Protein AF-A0A7X8BT50-F1 (afdb_monomer_lite)

Secondary structure (DSSP, 8-state):
-----HHHHHHHHHHHHH--SHHHHHHHHHHTT--GGGS---S-HHHHHHHHHHHHHHTT-HHHHHHHHHHH-TT-HHHHHHHHHHHGGG--

Structure (mmCIF, N/CA/C/O backbone):
data_AF-A0A7X8BT50-F1
#
_entry.id   AF-A0A7X8BT50-F1
#
loop_
_atom_site.group_PDB
_atom_site.id
_atom_site.type_symbol
_atom_site.label_atom_id
_atom_site.label_alt_id
_atom_site.label_comp_id
_atom_site.label_asym_id
_atom_site.label_entity_id
_atom_site.label_seq_id
_atom_site.pdbx_PDB_ins_code
_atom_site.Cartn_x
_atom_site.Cartn_y
_atom_site.Cartn_z
_atom_site.occupancy
_atom_site.B_iso_or_equiv
_atom_site.auth_seq_id
_atom_site.auth_comp_id
_atom_site.auth_asym_id
_atom_site.auth_atom_id
_atom_site.pdbx_PDB_model_num
ATOM 1 N N . MET A 1 1 ? 1.824 9.301 -17.877 1.00 47.31 1 MET A N 1
ATOM 2 C CA . MET A 1 1 ? 2.605 9.232 -16.623 1.00 47.31 1 MET A CA 1
ATOM 3 C C . MET A 1 1 ? 1.682 9.622 -15.487 1.00 47.31 1 MET A C 1
ATOM 5 O O . MET A 1 1 ? 1.345 10.793 -15.383 1.00 47.31 1 MET A O 1
ATOM 9 N N . THR A 1 2 ? 1.219 8.665 -14.687 1.00 61.41 2 THR A N 1
ATOM 10 C CA . THR A 1 2 ? 0.364 8.969 -13.534 1.00 61.41 2 THR A CA 1
ATOM 11 C C . THR A 1 2 ? 1.245 9.570 -12.437 1.00 61.41 2 THR A C 1
ATOM 13 O O . THR A 1 2 ? 2.074 8.880 -11.844 1.00 61.41 2 THR A O 1
ATOM 16 N N . ALA A 1 3 ? 1.155 10.887 -12.242 1.00 80.81 3 ALA A N 1
ATOM 17 C CA . ALA A 1 3 ? 2.012 11.619 -11.314 1.00 80.81 3 ALA A CA 1
ATOM 18 C C . ALA A 1 3 ? 1.706 11.254 -9.852 1.00 80.81 3 ALA A C 1
ATOM 20 O O . ALA A 1 3 ? 0.549 11.027 -9.483 1.00 80.81 3 ALA A O 1
ATOM 21 N N . TRP A 1 4 ? 2.749 11.230 -9.017 1.00 89.88 4 TRP A N 1
ATOM 22 C CA . TRP A 1 4 ? 2.597 11.159 -7.565 1.00 89.88 4 TRP A CA 1
ATOM 23 C C . TRP A 1 4 ? 1.762 12.351 -7.072 1.00 89.88 4 TRP A C 1
ATOM 25 O O . TRP A 1 4 ? 1.964 13.473 -7.534 1.00 89.88 4 TRP A O 1
ATOM 35 N N . ASN A 1 5 ? 0.830 12.124 -6.145 1.00 88.69 5 ASN A N 1
ATOM 36 C CA . ASN A 1 5 ? -0.100 13.151 -5.669 1.00 88.69 5 ASN A CA 1
ATOM 37 C C . ASN A 1 5 ? -0.279 13.115 -4.138 1.00 88.69 5 ASN A C 1
ATOM 39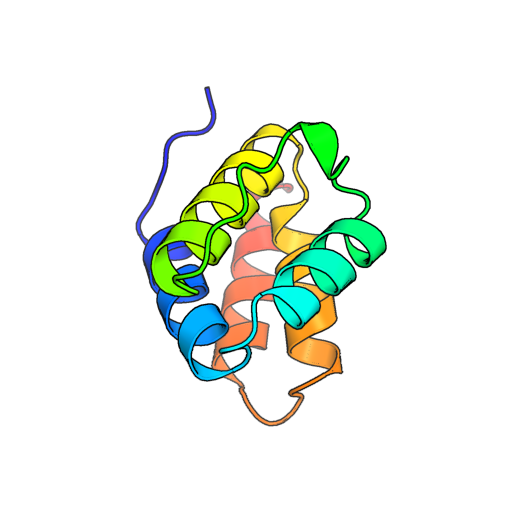 O O . ASN A 1 5 ? 0.296 12.271 -3.442 1.00 88.69 5 ASN A O 1
ATOM 43 N N . SER A 1 6 ? -1.055 14.063 -3.603 1.00 90.00 6 SER A N 1
ATOM 44 C CA . SER A 1 6 ? -1.331 14.167 -2.163 1.00 90.00 6 SER A CA 1
ATOM 45 C C . SER A 1 6 ? -2.024 12.920 -1.607 1.00 90.00 6 SER A C 1
ATOM 47 O O . SER A 1 6 ? -1.598 12.428 -0.567 1.00 90.00 6 SER A O 1
ATOM 49 N N . LYS A 1 7 ? -2.979 12.329 -2.337 1.00 89.31 7 LYS A N 1
ATOM 50 C CA . LYS A 1 7 ? -3.697 11.115 -1.907 1.00 89.31 7 LYS A CA 1
ATOM 51 C C . LYS A 1 7 ? -2.758 9.925 -1.711 1.00 89.31 7 LYS A C 1
ATOM 53 O O . LYS A 1 7 ? -2.830 9.234 -0.704 1.00 89.31 7 LYS A O 1
ATOM 58 N N . LEU A 1 8 ? -1.804 9.721 -2.624 1.00 93.94 8 LEU A N 1
ATOM 59 C CA . LEU A 1 8 ? -0.768 8.690 -2.456 1.00 93.94 8 LEU A CA 1
ATOM 60 C C . LEU A 1 8 ? 0.148 8.981 -1.262 1.00 93.94 8 LEU A C 1
ATOM 62 O O . LEU A 1 8 ? 0.674 8.061 -0.642 1.00 93.94 8 LEU A O 1
ATOM 66 N N . THR A 1 9 ? 0.342 10.256 -0.923 1.00 94.81 9 THR A N 1
ATOM 67 C CA . THR A 1 9 ? 1.118 10.649 0.258 1.00 94.81 9 THR A CA 1
ATOM 68 C C . THR A 1 9 ? 0.374 10.321 1.549 1.00 94.81 9 THR A C 1
ATOM 70 O O . THR A 1 9 ? 1.001 9.822 2.480 1.00 94.81 9 THR A O 1
ATOM 73 N N . GLU A 1 10 ? -0.931 10.575 1.602 1.00 94.12 10 GLU A N 1
ATOM 74 C CA . GLU A 1 10 ? -1.802 10.232 2.732 1.00 94.12 10 GLU A CA 1
ATOM 75 C C . GLU A 1 10 ? -1.912 8.720 2.903 1.00 94.12 10 GLU A C 1
ATOM 77 O O . GLU A 1 10 ? -1.587 8.204 3.970 1.00 94.12 10 GLU A O 1
ATOM 82 N N . LEU A 1 11 ? -2.227 8.001 1.823 1.00 95.62 11 LEU A N 1
ATOM 83 C CA . LEU A 1 11 ? -2.295 6.544 1.833 1.00 95.62 11 LEU A CA 1
ATOM 84 C C . LEU A 1 11 ? -0.972 5.922 2.293 1.00 95.62 11 LEU A C 1
ATOM 86 O O . LEU A 1 11 ? -0.971 5.022 3.124 1.00 95.62 11 LEU A O 1
ATOM 90 N N . LYS A 1 12 ? 0.172 6.436 1.823 1.00 96.50 12 LYS A N 1
ATOM 91 C CA . LYS A 1 12 ? 1.484 5.958 2.279 1.00 96.50 12 LYS A CA 1
ATOM 92 C C . LYS A 1 12 ? 1.652 6.093 3.792 1.00 96.50 12 LYS A C 1
ATOM 94 O O . LYS A 1 12 ? 2.218 5.195 4.399 1.00 96.50 12 LYS A O 1
ATOM 99 N N . LYS A 1 13 ? 1.234 7.216 4.388 1.00 95.88 13 LYS A N 1
ATOM 100 C CA . LYS A 1 13 ? 1.370 7.428 5.839 1.00 95.88 13 LYS 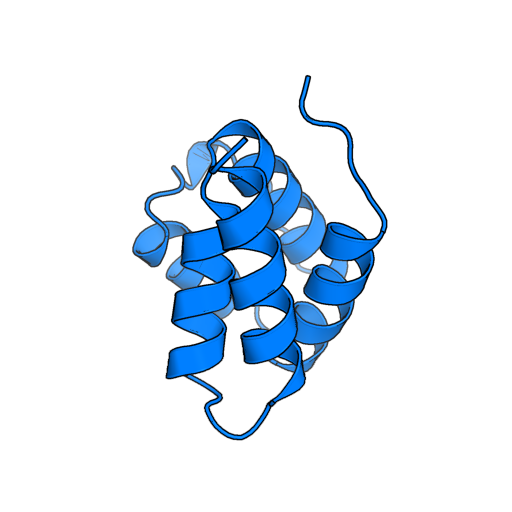A CA 1
ATOM 101 C C . LYS A 1 13 ? 0.582 6.371 6.608 1.00 95.88 13 LYS A C 1
ATOM 103 O O . LYS A 1 13 ? 1.162 5.714 7.459 1.00 95.88 13 LYS A O 1
ATOM 108 N N . ILE A 1 14 ? -0.672 6.155 6.213 1.00 95.81 14 ILE A N 1
ATOM 109 C CA . ILE A 1 14 ? -1.548 5.150 6.824 1.00 95.81 14 ILE A CA 1
ATOM 110 C C . ILE A 1 14 ? -0.933 3.750 6.687 1.00 95.81 14 ILE A C 1
ATOM 112 O O . ILE A 1 14 ? -0.772 3.046 7.675 1.00 95.81 14 ILE A O 1
ATOM 116 N N . LEU A 1 15 ? -0.508 3.357 5.482 1.00 97.12 15 LEU A N 1
ATOM 117 C CA . LEU A 1 15 ? 0.044 2.016 5.252 1.00 97.12 15 LEU A CA 1
ATOM 118 C C . LEU A 1 15 ? 1.355 1.767 6.009 1.00 97.12 15 LEU A C 1
ATOM 120 O O . LEU A 1 15 ? 1.585 0.654 6.460 1.00 97.12 15 LEU A O 1
ATOM 124 N N . VAL A 1 16 ? 2.200 2.788 6.186 1.00 96.81 16 VAL A N 1
ATOM 125 C CA . VAL A 1 16 ? 3.426 2.672 6.998 1.00 96.81 16 VAL A CA 1
ATOM 126 C C . VAL A 1 16 ? 3.112 2.401 8.468 1.00 96.81 16 VAL A C 1
ATOM 128 O O . VAL A 1 16 ? 3.875 1.693 9.120 1.00 96.81 16 VAL A O 1
ATOM 131 N N . GLU A 1 17 ? 2.030 2.979 8.986 1.00 95.38 17 GLU A N 1
ATOM 132 C CA . GLU A 1 17 ? 1.602 2.797 10.376 1.00 95.38 17 GLU A CA 1
ATOM 133 C C . GLU A 1 17 ? 0.935 1.435 10.596 1.00 95.38 17 GLU A C 1
ATOM 135 O O . GLU A 1 17 ? 1.195 0.797 11.612 1.00 95.38 17 GLU A O 1
ATOM 140 N N . LEU A 1 18 ? 0.120 0.978 9.640 1.00 95.56 18 LEU A N 1
ATOM 141 C CA . LEU A 1 18 ? -0.599 -0.298 9.727 1.00 95.56 18 LEU A CA 1
ATOM 142 C C . LEU A 1 18 ? 0.288 -1.511 9.425 1.00 95.56 18 LEU A C 1
ATOM 144 O O . LEU A 1 18 ? 0.116 -2.567 10.026 1.00 95.56 18 LEU A O 1
ATOM 148 N N . TYR A 1 19 ? 1.239 -1.351 8.507 1.00 95.69 19 TYR A N 1
ATOM 149 C CA . TYR A 1 19 ? 2.105 -2.417 8.018 1.00 95.69 19 TYR A CA 1
ATOM 150 C C . TYR A 1 19 ? 3.569 -1.982 8.100 1.00 95.69 19 TYR A C 1
ATOM 152 O O . TYR A 1 19 ? 4.163 -1.411 7.167 1.00 95.69 19 TYR A O 1
ATOM 160 N N . SER A 1 20 ? 4.167 -2.227 9.260 1.00 92.50 20 SER A N 1
ATOM 161 C CA . SER A 1 20 ? 5.559 -1.876 9.530 1.00 92.50 20 SER A CA 1
ATOM 162 C C . SER A 1 20 ? 6.554 -2.844 8.895 1.00 92.50 20 SER A C 1
ATOM 164 O O . SER A 1 20 ? 7.707 -2.460 8.671 1.00 92.50 20 SER A O 1
ATOM 166 N N . ASP A 1 21 ? 6.127 -4.066 8.581 1.00 95.25 21 ASP A N 1
ATOM 167 C CA . ASP A 1 21 ? 7.036 -5.125 8.173 1.00 95.25 21 ASP A CA 1
ATOM 168 C C . ASP A 1 21 ? 7.150 -5.204 6.649 1.00 95.25 21 ASP A C 1
ATOM 170 O O . ASP A 1 21 ? 6.245 -4.878 5.876 1.00 95.25 21 ASP A O 1
ATOM 174 N N . LYS A 1 22 ? 8.331 -5.607 6.174 1.00 95.38 22 LYS A N 1
ATOM 175 C CA . LYS A 1 22 ? 8.584 -5.739 4.735 1.00 95.38 22 LYS A CA 1
ATOM 176 C C . LYS A 1 22 ? 7.695 -6.830 4.136 1.00 95.38 22 LYS A C 1
ATOM 178 O O . LYS A 1 22 ? 7.217 -6.680 3.012 1.00 95.38 22 LYS A O 1
ATOM 183 N N . GLU A 1 23 ? 7.519 -7.917 4.873 1.00 96.12 23 GLU A N 1
ATOM 184 C CA . GLU A 1 23 ? 6.746 -9.092 4.499 1.00 96.12 23 GLU A CA 1
ATOM 185 C C . GLU A 1 23 ? 5.275 -8.737 4.244 1.00 96.12 23 GLU A C 1
ATOM 187 O O . GLU A 1 23 ? 4.724 -9.200 3.244 1.00 96.12 23 GLU A O 1
ATOM 192 N N . ASP A 1 24 ? 4.690 -7.828 5.029 1.00 95.75 24 ASP A N 1
ATOM 193 C CA . ASP A 1 24 ? 3.329 -7.321 4.807 1.00 95.75 24 ASP A CA 1
ATOM 194 C C . ASP A 1 24 ? 3.197 -6.661 3.433 1.00 95.75 24 ASP A C 1
ATOM 196 O O . ASP A 1 24 ? 2.301 -6.970 2.646 1.00 95.75 24 ASP A O 1
ATOM 200 N N . GLY A 1 25 ? 4.158 -5.799 3.085 1.00 96.56 25 GLY A N 1
ATOM 201 C CA . GLY A 1 25 ? 4.206 -5.166 1.770 1.00 96.56 25 GLY A CA 1
ATOM 202 C C . GLY A 1 25 ? 4.363 -6.184 0.635 1.00 96.56 25 GLY A C 1
ATOM 203 O O . GLY A 1 25 ? 3.775 -6.023 -0.431 1.00 96.56 25 GLY A O 1
ATOM 204 N N . VAL A 1 26 ? 5.135 -7.253 0.848 1.00 97.00 26 VAL A N 1
ATOM 205 C CA . VAL A 1 26 ? 5.321 -8.337 -0.133 1.00 97.00 26 VAL A CA 1
ATOM 206 C C . VAL A 1 26 ? 4.017 -9.108 -0.358 1.00 97.00 26 VAL A C 1
ATOM 208 O O . VAL A 1 26 ? 3.690 -9.405 -1.510 1.00 97.00 26 VAL A O 1
ATOM 211 N N . VAL A 1 27 ? 3.277 -9.419 0.709 1.00 96.50 27 VAL A N 1
ATOM 212 C CA . VAL A 1 27 ? 1.972 -10.097 0.643 1.00 96.50 27 VAL A CA 1
ATOM 213 C C . VAL A 1 27 ? 0.934 -9.204 -0.030 1.00 96.50 27 VAL A C 1
ATOM 215 O O . VAL A 1 27 ? 0.251 -9.637 -0.958 1.00 96.50 27 VAL A O 1
ATOM 218 N N . MET A 1 28 ? 0.874 -7.930 0.353 1.00 97.19 28 MET A N 1
ATOM 219 C CA . MET A 1 28 ? -0.079 -6.980 -0.212 1.00 97.19 28 MET A CA 1
ATOM 220 C C . MET A 1 28 ? 0.125 -6.774 -1.720 1.00 97.19 28 MET A C 1
ATOM 222 O O . MET A 1 28 ? -0.841 -6.696 -2.476 1.00 97.19 28 MET A O 1
ATOM 226 N N . VAL A 1 29 ? 1.376 -6.739 -2.187 1.00 97.44 29 VAL A N 1
ATOM 227 C CA . VAL A 1 29 ? 1.715 -6.648 -3.617 1.00 97.44 29 VAL A CA 1
ATOM 228 C C . VAL A 1 29 ? 1.218 -7.873 -4.397 1.00 97.44 29 VAL A C 1
ATOM 230 O O . VAL A 1 29 ? 0.675 -7.699 -5.489 1.00 97.44 29 VAL A O 1
ATOM 233 N N . ASP A 1 30 ? 1.323 -9.082 -3.834 1.00 97.12 30 ASP A N 1
ATOM 234 C CA . ASP A 1 30 ? 0.743 -10.294 -4.438 1.00 97.12 30 ASP A CA 1
ATOM 235 C C . ASP A 1 30 ? -0.782 -10.218 -4.510 1.00 97.12 30 ASP A C 1
ATOM 237 O O . ASP A 1 30 ? -1.362 -10.425 -5.577 1.00 97.12 30 ASP A O 1
ATOM 241 N N . MET A 1 31 ? -1.434 -9.894 -3.390 1.00 97.50 31 MET A N 1
ATOM 242 C CA . MET A 1 31 ? -2.895 -9.823 -3.302 1.00 97.50 31 MET A CA 1
ATOM 243 C C . MET A 1 31 ? -3.474 -8.752 -4.234 1.00 97.50 31 MET A C 1
ATOM 245 O O . MET A 1 31 ? -4.514 -8.959 -4.856 1.00 97.50 31 MET A O 1
ATOM 249 N N . ALA A 1 32 ? -2.775 -7.627 -4.394 1.00 96.81 32 ALA A N 1
ATOM 250 C CA . ALA A 1 32 ? -3.158 -6.559 -5.312 1.00 96.81 32 ALA A CA 1
ATOM 251 C C . ALA A 1 32 ? -2.832 -6.865 -6.788 1.00 96.81 32 ALA A C 1
ATOM 253 O O . ALA A 1 32 ? -3.118 -6.042 -7.663 1.00 96.81 32 ALA A O 1
ATOM 254 N N . GLY A 1 33 ? -2.223 -8.017 -7.092 1.00 96.94 33 GLY A N 1
ATOM 255 C CA . GLY A 1 33 ? -1.852 -8.407 -8.453 1.00 96.94 33 GLY A CA 1
ATOM 256 C C . GLY A 1 33 ? -0.753 -7.530 -9.062 1.00 96.94 33 GLY A C 1
ATOM 257 O O . GLY A 1 33 ? -0.716 -7.331 -10.280 1.00 96.94 33 GLY A O 1
ATOM 258 N N . ILE A 1 34 ? 0.124 -6.968 -8.229 1.00 97.25 34 ILE A N 1
ATOM 259 C CA . ILE A 1 34 ? 1.275 -6.172 -8.654 1.00 97.25 34 ILE A CA 1
ATOM 260 C C . ILE A 1 34 ? 2.476 -7.122 -8.792 1.00 97.25 34 ILE A C 1
ATOM 262 O O . ILE A 1 34 ? 2.834 -7.807 -7.837 1.00 97.25 34 ILE A O 1
ATOM 266 N N . PRO A 1 35 ? 3.156 -7.189 -9.950 1.00 95.31 35 PRO A N 1
ATOM 267 C CA . PRO A 1 35 ? 4.290 -8.096 -10.091 1.00 95.31 35 PRO A CA 1
ATOM 268 C C . PRO A 1 35 ? 5.471 -7.662 -9.206 1.00 95.31 35 PRO A C 1
ATOM 270 O O . PRO A 1 35 ? 6.106 -6.637 -9.464 1.00 95.31 35 PRO A O 1
ATOM 273 N N . LYS A 1 36 ? 5.804 -8.471 -8.191 1.00 94.94 36 LYS A N 1
ATOM 274 C CA . LYS A 1 36 ? 6.849 -8.184 -7.186 1.00 94.94 36 LYS A CA 1
ATOM 275 C C . LYS A 1 36 ? 8.195 -7.750 -7.759 1.00 94.94 36 LYS A C 1
ATOM 277 O O . LYS A 1 36 ? 8.853 -6.898 -7.175 1.00 94.94 36 LYS A O 1
ATOM 282 N N . GLY A 1 37 ? 8.599 -8.302 -8.906 1.00 96.44 37 GLY A N 1
ATOM 283 C CA . GLY A 1 37 ? 9.867 -7.961 -9.565 1.00 96.44 37 GLY A CA 1
ATOM 284 C C . GLY A 1 37 ? 9.991 -6.491 -9.990 1.00 96.44 37 GLY A C 1
ATOM 285 O O . GLY A 1 37 ? 11.094 -6.040 -10.279 1.00 96.44 37 GLY A O 1
ATOM 286 N N . PHE A 1 38 ? 8.887 -5.738 -10.005 1.00 96.19 38 PHE A N 1
ATOM 287 C CA . PHE A 1 38 ? 8.867 -4.304 -10.303 1.00 96.19 38 PHE A CA 1
ATOM 288 C C . PHE A 1 38 ? 8.871 -3.420 -9.048 1.00 96.19 38 PHE A C 1
ATOM 290 O O . PHE A 1 38 ? 8.896 -2.196 -9.162 1.00 96.19 38 PHE A O 1
ATOM 297 N N . VAL A 1 39 ? 8.869 -4.015 -7.852 1.00 97.38 39 VAL A N 1
ATOM 298 C CA . VAL A 1 39 ? 8.910 -3.293 -6.580 1.00 97.38 39 VAL A CA 1
ATOM 299 C C . VAL A 1 39 ? 10.281 -3.484 -5.935 1.00 97.38 39 VAL A C 1
ATOM 301 O O . VAL A 1 39 ? 10.672 -4.586 -5.555 1.00 97.38 39 VAL A O 1
ATOM 304 N N . ALA A 1 40 ? 11.023 -2.387 -5.777 1.00 96.38 40 ALA A N 1
ATOM 305 C CA . ALA A 1 40 ? 12.312 -2.391 -5.090 1.00 96.38 40 ALA A CA 1
ATOM 306 C C . ALA A 1 40 ? 12.117 -2.385 -3.563 1.00 96.38 40 ALA A C 1
ATOM 308 O O . ALA A 1 40 ? 12.107 -1.328 -2.922 1.00 96.38 40 ALA A O 1
ATOM 309 N N . PHE A 1 41 ? 11.936 -3.569 -2.977 1.00 95.69 41 PHE A N 1
ATOM 310 C CA . PHE A 1 41 ? 11.838 -3.720 -1.526 1.00 95.69 41 PHE A CA 1
ATOM 311 C C . PHE A 1 41 ? 13.178 -3.472 -0.824 1.00 95.69 41 PHE A C 1
ATOM 313 O O . PHE A 1 41 ? 14.254 -3.770 -1.339 1.00 95.69 41 PHE A O 1
ATOM 320 N N . ASN A 1 42 ? 13.099 -2.961 0.395 1.00 94.75 42 ASN A N 1
ATOM 321 C CA . ASN A 1 42 ? 14.210 -2.643 1.281 1.00 94.75 42 ASN A CA 1
ATOM 322 C C . ASN A 1 42 ? 13.775 -2.821 2.753 1.00 94.75 42 ASN A C 1
ATOM 324 O O . ASN A 1 42 ? 12.649 -3.228 3.034 1.00 94.75 42 ASN A O 1
ATOM 328 N N . ASN A 1 43 ? 14.667 -2.519 3.698 1.00 92.75 43 ASN A N 1
ATOM 329 C CA . ASN A 1 43 ? 14.420 -2.722 5.133 1.00 92.75 43 ASN A CA 1
ATOM 330 C C . ASN A 1 43 ? 13.636 -1.577 5.807 1.00 92.75 43 ASN A C 1
ATOM 332 O O . ASN A 1 43 ? 13.481 -1.579 7.022 1.00 92.75 43 ASN A O 1
ATOM 336 N N . LYS A 1 44 ? 13.192 -0.565 5.056 1.00 94.81 44 LYS A N 1
ATOM 337 C CA . LYS A 1 44 ? 12.461 0.595 5.570 1.00 94.81 44 LYS A CA 1
ATOM 338 C C . LYS A 1 44 ? 11.047 0.626 4.988 1.00 94.81 44 LYS A C 1
ATOM 340 O O . LYS A 1 44 ? 10.861 0.892 3.798 1.00 94.81 44 LYS A O 1
ATOM 345 N N . SER A 1 45 ? 10.048 0.426 5.847 1.00 94.50 45 SER A N 1
ATOM 346 C CA . SER A 1 45 ? 8.627 0.406 5.464 1.00 94.50 45 SER A CA 1
ATOM 347 C C . SER A 1 45 ? 8.207 1.646 4.661 1.00 94.50 45 SER A C 1
ATOM 349 O O . SER A 1 45 ? 7.604 1.530 3.596 1.00 94.50 45 SER A O 1
ATOM 351 N N . ASN A 1 46 ? 8.651 2.842 5.058 1.00 96.50 46 ASN A N 1
ATOM 352 C CA . ASN A 1 46 ? 8.332 4.082 4.342 1.00 96.50 46 ASN A CA 1
ATOM 353 C C . ASN A 1 46 ? 8.805 4.114 2.878 1.00 96.50 46 ASN A C 1
ATOM 355 O O . ASN A 1 46 ? 8.130 4.705 2.031 1.00 96.50 46 ASN A O 1
ATOM 359 N N . ILE A 1 47 ? 9.958 3.510 2.573 1.00 97.06 47 ILE A N 1
ATOM 360 C CA . ILE A 1 47 ? 10.465 3.416 1.201 1.00 97.06 47 ILE A CA 1
ATOM 361 C C . ILE A 1 47 ? 9.717 2.304 0.456 1.00 97.06 47 ILE A C 1
ATOM 363 O O . ILE A 1 47 ? 9.349 2.500 -0.700 1.00 97.06 47 ILE A O 1
ATOM 367 N N . ASN A 1 48 ? 9.440 1.172 1.114 1.00 97.88 48 ASN A N 1
ATOM 368 C CA . ASN A 1 48 ? 8.642 0.089 0.531 1.00 97.88 48 ASN A CA 1
ATOM 369 C C . ASN A 1 48 ? 7.271 0.591 0.081 1.00 97.88 48 ASN A C 1
ATOM 371 O O . ASN A 1 48 ? 6.951 0.481 -1.098 1.00 97.88 48 ASN A O 1
ATOM 375 N N . TRP A 1 49 ? 6.506 1.233 0.964 1.00 97.88 49 TRP A N 1
ATOM 376 C CA . TRP A 1 49 ? 5.179 1.749 0.626 1.00 97.88 49 TRP A CA 1
ATOM 377 C C . TRP A 1 49 ? 5.208 2.835 -0.445 1.00 97.88 49 TRP A C 1
ATOM 379 O O . TRP A 1 49 ? 4.316 2.884 -1.287 1.00 97.88 49 TRP A O 1
ATOM 389 N N . HIS A 1 50 ? 6.254 3.666 -0.491 1.00 97.38 50 HIS A N 1
ATOM 390 C CA . HIS A 1 50 ? 6.432 4.585 -1.615 1.00 97.38 50 HIS A CA 1
ATOM 391 C C . HIS A 1 50 ? 6.582 3.835 -2.947 1.00 97.38 50 HIS A C 1
ATOM 393 O O . HIS A 1 50 ? 5.883 4.156 -3.906 1.00 97.38 50 HIS A O 1
ATOM 399 N N . ASN A 1 51 ? 7.448 2.819 -2.998 1.00 97.50 51 ASN A N 1
ATOM 400 C CA . ASN A 1 51 ? 7.704 2.039 -4.210 1.00 97.50 51 ASN A CA 1
ATOM 401 C C . ASN A 1 51 ? 6.486 1.205 -4.632 1.00 97.50 51 ASN A C 1
ATOM 403 O O . ASN A 1 51 ? 6.166 1.152 -5.819 1.00 97.50 51 ASN A O 1
ATOM 407 N N . ILE A 1 52 ? 5.783 0.604 -3.669 1.00 97.75 52 ILE A N 1
ATOM 408 C CA . ILE A 1 52 ? 4.548 -0.156 -3.892 1.00 97.75 52 ILE A CA 1
ATOM 409 C C . ILE A 1 52 ? 3.480 0.750 -4.497 1.00 97.75 52 ILE A C 1
ATOM 411 O O . ILE A 1 52 ? 2.950 0.439 -5.560 1.00 97.75 52 ILE A O 1
ATOM 415 N N . LEU A 1 53 ? 3.191 1.893 -3.868 1.00 96.94 53 LEU A N 1
ATOM 416 C CA . LEU A 1 53 ? 2.154 2.809 -4.344 1.00 96.94 53 LEU A CA 1
ATOM 417 C C . LEU A 1 53 ? 2.513 3.450 -5.682 1.00 96.94 53 LEU A C 1
ATOM 419 O O . LEU A 1 53 ? 1.636 3.654 -6.519 1.00 96.94 53 LEU A O 1
ATOM 423 N N . LEU A 1 54 ? 3.797 3.733 -5.913 1.00 95.75 54 LEU A N 1
ATOM 424 C CA . LEU A 1 54 ? 4.271 4.207 -7.206 1.00 95.75 54 LEU A CA 1
ATOM 425 C C . LEU A 1 54 ? 3.977 3.182 -8.307 1.00 95.75 54 LEU A C 1
ATOM 427 O O . LEU A 1 54 ? 3.498 3.558 -9.375 1.00 95.75 54 LEU A O 1
ATOM 431 N N . GLU A 1 55 ? 4.245 1.901 -8.060 1.00 96.38 55 GLU A N 1
ATOM 432 C CA . GLU A 1 55 ? 4.001 0.847 -9.043 1.00 96.38 55 GLU A CA 1
ATOM 433 C C . GLU A 1 55 ? 2.511 0.516 -9.190 1.00 96.38 55 GLU A C 1
ATOM 435 O O . GLU A 1 55 ? 2.031 0.332 -10.309 1.00 96.38 55 GLU A O 1
ATOM 440 N N . ALA A 1 56 ? 1.753 0.537 -8.093 1.00 95.81 56 ALA A N 1
ATOM 441 C CA . ALA A 1 56 ? 0.303 0.383 -8.100 1.00 95.81 56 ALA A CA 1
ATOM 442 C C . ALA A 1 56 ? -0.375 1.474 -8.942 1.00 95.81 56 ALA A C 1
ATOM 444 O O . ALA A 1 56 ? -1.273 1.181 -9.726 1.00 95.81 56 ALA A O 1
ATOM 445 N N . ASN A 1 57 ? 0.081 2.725 -8.824 1.00 94.31 57 ASN A N 1
ATOM 446 C CA . ASN A 1 57 ? -0.462 3.874 -9.553 1.00 94.31 57 ASN A CA 1
ATOM 447 C C . ASN A 1 57 ? -0.167 3.837 -11.059 1.00 94.31 57 ASN A C 1
ATOM 449 O O . ASN A 1 57 ? -0.933 4.369 -11.852 1.00 94.31 57 ASN A O 1
ATOM 453 N N . LYS A 1 58 ? 0.932 3.202 -11.482 1.00 92.69 58 LYS A N 1
ATOM 454 C CA . 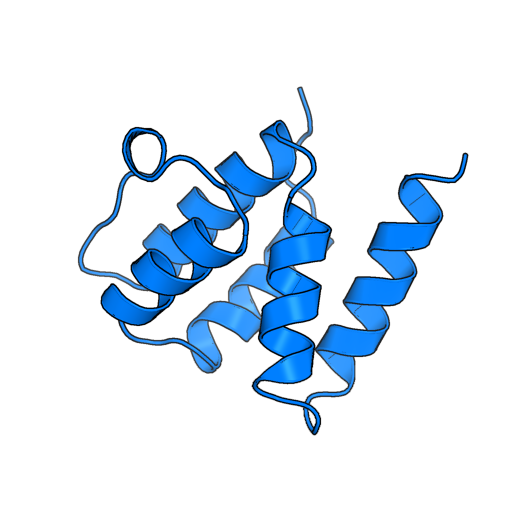LYS A 1 58 ? 1.214 2.986 -12.914 1.00 92.69 58 LYS A CA 1
ATOM 455 C C . LYS A 1 58 ? 0.326 1.912 -13.542 1.00 92.69 58 LYS A C 1
ATOM 457 O O . LYS A 1 58 ? 0.274 1.823 -14.764 1.00 92.69 58 LYS A O 1
ATOM 462 N N . ARG A 1 59 ? -0.274 1.051 -12.717 1.00 93.50 59 ARG A N 1
ATOM 463 C CA . ARG A 1 59 ? -0.989 -0.166 -13.129 1.00 93.50 59 ARG A CA 1
ATOM 464 C C . ARG A 1 59 ? -2.471 -0.140 -12.769 1.00 93.50 59 ARG A C 1
ATOM 466 O O . ARG A 1 59 ? -3.122 -1.176 -12.876 1.00 93.50 59 ARG A O 1
ATOM 473 N N . ASP A 1 60 ? -2.971 0.987 -12.269 1.00 92.69 60 ASP A N 1
ATOM 474 C CA . ASP A 1 60 ? -4.348 1.137 -11.794 1.00 92.69 60 ASP A CA 1
ATOM 475 C C . ASP A 1 60 ? -4.718 0.060 -10.753 1.00 92.69 60 ASP A C 1
ATOM 477 O O . ASP A 1 60 ? -5.724 -0.645 -10.852 1.00 92.69 60 ASP A O 1
ATOM 481 N N . ARG A 1 61 ? -3.829 -0.129 -9.765 1.00 95.38 61 ARG A N 1
ATOM 482 C CA . ARG A 1 61 ? -3.979 -1.075 -8.638 1.00 95.38 61 ARG A CA 1
ATOM 483 C C . ARG A 1 61 ? -4.041 -0.406 -7.271 1.00 95.38 61 ARG A C 1
ATOM 485 O O . ARG A 1 61 ? -4.130 -1.096 -6.262 1.00 95.38 61 ARG A O 1
ATOM 492 N N . VAL A 1 62 ? -4.033 0.927 -7.212 1.00 94.88 62 VAL A N 1
ATOM 493 C CA . VAL A 1 62 ? -4.164 1.661 -5.939 1.00 94.88 62 VAL A CA 1
ATOM 494 C C . VAL A 1 62 ? -5.466 1.278 -5.233 1.00 94.88 62 VAL A C 1
ATOM 496 O O . VAL A 1 62 ? -5.445 1.025 -4.035 1.00 94.88 62 VAL A O 1
ATOM 499 N N . LYS A 1 63 ? -6.573 1.128 -5.972 1.00 93.00 63 LYS A N 1
ATOM 500 C CA . LYS A 1 63 ? -7.851 0.689 -5.393 1.00 93.00 63 LYS A CA 1
ATOM 501 C C . LYS A 1 63 ? -7.781 -0.693 -4.749 1.00 93.00 63 LYS A C 1
ATOM 503 O O . LYS A 1 63 ? -8.360 -0.889 -3.692 1.00 93.00 63 LYS A O 1
ATOM 508 N N . ASN A 1 64 ? -7.039 -1.629 -5.344 1.00 95.62 64 ASN A N 1
ATOM 509 C CA . ASN A 1 64 ? -6.868 -2.968 -4.783 1.00 95.62 64 ASN A CA 1
ATOM 510 C C . ASN A 1 64 ? -6.115 -2.905 -3.452 1.00 95.62 64 ASN A C 1
ATOM 512 O O . ASN A 1 64 ? -6.533 -3.542 -2.497 1.00 95.62 64 ASN A O 1
ATOM 516 N N . ILE A 1 65 ? -5.056 -2.092 -3.377 1.00 96.75 65 ILE A N 1
ATOM 517 C CA . ILE A 1 65 ? -4.309 -1.853 -2.133 1.00 96.75 65 ILE A CA 1
ATOM 518 C C . ILE A 1 65 ? -5.227 -1.285 -1.047 1.00 96.75 65 ILE A C 1
ATOM 520 O O . ILE A 1 65 ? -5.230 -1.782 0.075 1.00 96.75 65 ILE A O 1
ATOM 524 N N . VAL A 1 66 ? -6.022 -0.265 -1.383 1.00 95.44 66 VAL A N 1
ATOM 525 C CA . VAL A 1 66 ? -6.942 0.356 -0.422 1.00 95.44 66 VAL A CA 1
ATOM 526 C C . VAL A 1 66 ? -8.027 -0.626 0.019 1.00 95.44 66 VAL A C 1
ATOM 528 O O . VAL A 1 66 ? -8.322 -0.677 1.206 1.00 95.44 66 VAL A O 1
ATOM 531 N N . GLN A 1 67 ? -8.586 -1.420 -0.899 1.00 94.56 67 GLN A N 1
ATOM 532 C CA . GLN A 1 67 ? -9.599 -2.427 -0.578 1.00 94.56 67 GLN A CA 1
ATOM 533 C C . GLN A 1 67 ? -9.057 -3.464 0.408 1.00 94.56 67 GLN A C 1
ATOM 535 O O . GLN A 1 67 ? -9.668 -3.674 1.446 1.00 94.56 67 GLN A O 1
ATOM 540 N N . ILE A 1 68 ? -7.883 -4.042 0.127 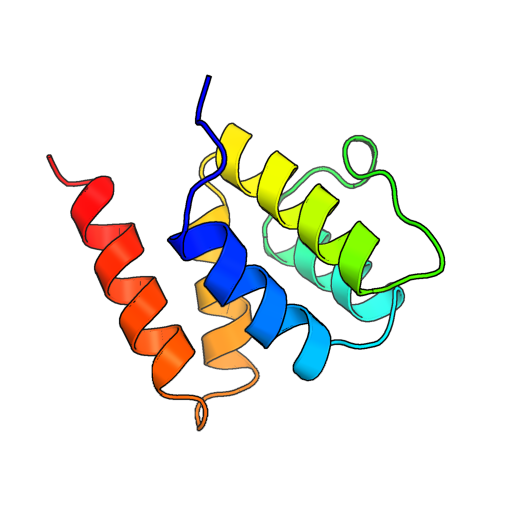1.00 95.88 68 ILE A N 1
ATOM 541 C CA . ILE A 1 68 ? -7.253 -5.025 1.020 1.00 95.88 68 ILE A CA 1
ATOM 542 C C . ILE A 1 68 ? -7.013 -4.401 2.399 1.00 95.88 68 ILE A C 1
ATOM 544 O O . ILE A 1 68 ? -7.412 -4.968 3.408 1.00 95.88 68 ILE A O 1
ATOM 548 N N . ALA A 1 69 ? -6.448 -3.189 2.455 1.00 96.19 69 ALA A N 1
ATOM 549 C CA . ALA A 1 69 ? -6.220 -2.509 3.728 1.00 96.19 69 ALA A CA 1
ATOM 550 C C . ALA A 1 69 ? -7.524 -2.196 4.487 1.00 96.19 69 ALA A C 1
ATOM 552 O O . ALA A 1 69 ? -7.541 -2.265 5.711 1.00 96.19 69 ALA A O 1
ATOM 553 N N . ALA A 1 70 ? -8.606 -1.848 3.786 1.00 94.50 70 ALA A N 1
ATOM 554 C CA . ALA A 1 70 ? -9.908 -1.580 4.393 1.00 94.50 70 ALA A CA 1
ATOM 555 C C . ALA A 1 70 ? -10.613 -2.854 4.889 1.00 94.50 70 ALA A C 1
ATOM 557 O O . ALA A 1 70 ? -11.410 -2.769 5.825 1.00 94.50 70 ALA A O 1
ATOM 558 N N . ASP A 1 71 ? -10.331 -4.002 4.269 1.00 94.19 71 ASP A N 1
ATOM 559 C CA . ASP A 1 71 ? -10.820 -5.311 4.703 1.00 94.19 71 ASP A CA 1
ATOM 560 C C . ASP A 1 71 ? -10.044 -5.817 5.928 1.00 94.19 71 ASP A C 1
ATOM 562 O O . ASP A 1 71 ? -10.657 -6.337 6.861 1.00 94.19 71 ASP A O 1
ATOM 566 N N . ASP A 1 72 ? -8.724 -5.605 5.958 1.00 95.12 72 ASP A N 1
ATOM 567 C CA . ASP A 1 72 ? -7.851 -5.988 7.076 1.00 95.12 72 ASP A CA 1
ATOM 568 C C . ASP A 1 72 ? -8.049 -5.086 8.312 1.00 95.12 72 ASP A C 1
ATOM 570 O O . ASP A 1 72 ? -7.984 -5.566 9.444 1.00 95.12 72 ASP A O 1
ATOM 574 N N . PHE A 1 73 ? -8.342 -3.794 8.102 1.00 94.81 73 PHE A N 1
ATOM 575 C CA . PHE A 1 73 ? -8.535 -2.783 9.154 1.00 94.81 73 PHE A CA 1
ATOM 576 C C . PHE A 1 73 ? -9.876 -2.041 9.006 1.00 94.81 73 PHE A C 1
ATOM 578 O O . PHE A 1 73 ? -9.915 -0.842 8.689 1.00 94.81 73 PHE A O 1
ATOM 585 N N . PRO A 1 74 ? -11.014 -2.724 9.221 1.00 93.06 74 PRO A N 1
ATOM 586 C CA . PRO A 1 74 ? -12.345 -2.166 8.982 1.00 93.06 74 PRO A CA 1
ATOM 587 C C . 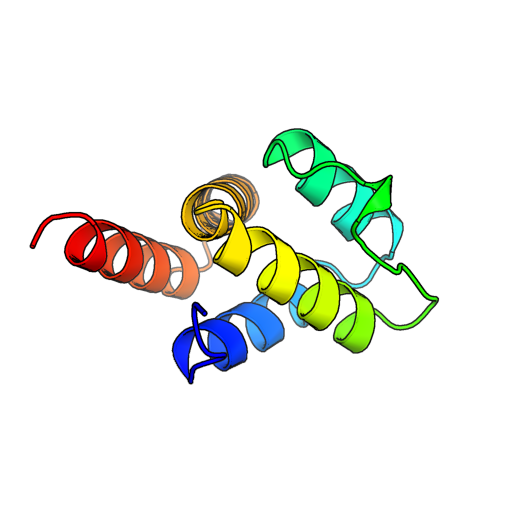PRO A 1 74 ? -12.702 -0.968 9.879 1.00 93.06 74 PRO A C 1
ATOM 589 O O . PRO A 1 74 ? -13.630 -0.217 9.548 1.00 93.06 74 PRO A O 1
ATOM 592 N N . GLU A 1 75 ? -12.003 -0.783 10.998 1.00 92.38 75 GLU A N 1
ATOM 593 C CA . GLU A 1 75 ? -12.147 0.329 11.937 1.00 92.38 75 GLU A CA 1
ATOM 594 C C . GLU A 1 75 ? -11.499 1.637 11.458 1.00 92.38 75 GLU A C 1
ATOM 596 O O . GLU A 1 75 ? -11.901 2.710 11.911 1.00 92.38 75 GLU A O 1
ATOM 601 N N . ILE A 1 76 ? -10.552 1.577 10.515 1.00 91.31 76 ILE A N 1
ATOM 602 C CA . ILE A 1 76 ? -9.856 2.757 9.988 1.00 91.31 76 ILE A CA 1
ATOM 603 C C . ILE A 1 76 ? -10.713 3.399 8.895 1.00 91.31 76 ILE A C 1
ATOM 605 O O . ILE A 1 76 ? -10.622 3.096 7.701 1.00 91.31 76 ILE A O 1
ATOM 609 N N . THR A 1 77 ? -11.608 4.291 9.316 1.00 86.31 77 THR A N 1
ATOM 610 C CA . THR A 1 77 ? -12.604 4.921 8.435 1.00 86.31 77 THR A CA 1
ATOM 611 C C . THR A 1 77 ? -11.989 5.738 7.294 1.00 86.31 77 THR A C 1
ATOM 613 O O . THR A 1 77 ? -12.578 5.836 6.217 1.00 86.31 77 THR A O 1
ATOM 616 N N . GLU A 1 78 ? -10.783 6.264 7.492 1.00 87.62 78 GLU A N 1
ATOM 617 C CA . GLU A 1 78 ? -10.005 7.041 6.532 1.00 87.62 78 GLU A CA 1
ATOM 618 C C . GLU A 1 78 ? -9.686 6.234 5.265 1.00 87.62 78 GLU A C 1
ATOM 620 O O . GLU A 1 78 ? -9.734 6.784 4.163 1.00 87.62 78 GLU A O 1
ATOM 625 N N . LEU A 1 79 ? -9.447 4.921 5.386 1.00 87.44 79 LEU A N 1
ATOM 626 C CA . LEU A 1 79 ? -9.218 4.041 4.233 1.00 87.44 79 LEU A CA 1
ATOM 627 C C . LEU A 1 79 ? -10.466 3.931 3.352 1.00 87.44 79 LEU A C 1
ATOM 629 O O . LEU A 1 79 ? -10.365 3.974 2.127 1.00 87.44 79 LEU A O 1
ATOM 633 N N . LYS A 1 80 ? -11.655 3.866 3.960 1.00 79.31 80 LYS A N 1
ATOM 634 C CA . LYS A 1 80 ? -12.933 3.806 3.232 1.00 79.31 80 LYS A CA 1
ATOM 635 C C . LYS A 1 80 ? -13.227 5.111 2.494 1.00 79.31 80 LYS A C 1
ATOM 637 O O . LYS A 1 80 ? -13.774 5.078 1.394 1.00 79.31 80 LYS A O 1
ATOM 642 N N . SER A 1 81 ? -12.860 6.252 3.077 1.00 82.62 81 SER A N 1
ATOM 643 C CA . SER A 1 81 ? -12.974 7.557 2.414 1.00 82.62 81 SER A CA 1
ATOM 644 C C . SER A 1 81 ? -12.028 7.655 1.216 1.00 82.62 81 SER A C 1
ATOM 646 O O . SER A 1 81 ? -12.466 7.996 0.118 1.00 82.62 81 SER A O 1
ATOM 648 N N . LEU A 1 82 ? -10.761 7.259 1.391 1.00 80.00 82 LEU A N 1
ATOM 649 C CA . LEU A 1 82 ? -9.788 7.204 0.296 1.00 80.00 82 LEU A CA 1
ATOM 650 C C . LEU A 1 82 ? -10.224 6.241 -0.817 1.00 80.00 82 LEU A C 1
ATOM 652 O O . LEU A 1 82 ? -10.004 6.539 -1.987 1.00 80.00 82 LEU A O 1
ATOM 656 N N . PHE A 1 83 ? -10.863 5.118 -0.476 1.00 75.38 83 PHE A N 1
ATOM 657 C CA . PHE A 1 83 ? -11.383 4.160 -1.452 1.00 75.38 83 PHE A CA 1
ATOM 658 C C . PHE A 1 83 ? -12.434 4.788 -2.371 1.00 75.38 83 PHE A C 1
ATOM 660 O O . PHE A 1 83 ? -12.264 4.780 -3.590 1.00 75.38 83 PHE A O 1
ATOM 667 N N . LYS A 1 84 ? -13.473 5.399 -1.787 1.00 74.81 84 LYS 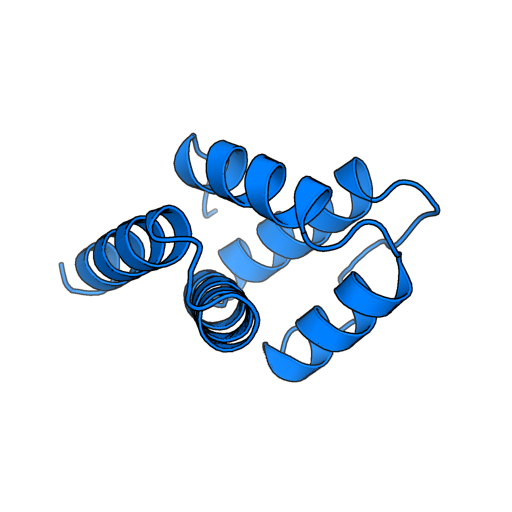A N 1
ATOM 668 C CA . LYS A 1 84 ? -14.558 6.059 -2.536 1.00 74.81 84 LYS A CA 1
ATOM 669 C C . LYS A 1 84 ? -14.022 7.125 -3.488 1.00 74.81 84 LYS A C 1
ATOM 671 O O . LYS A 1 84 ? -14.397 7.189 -4.652 1.00 74.81 84 LYS A O 1
ATOM 676 N N . GLU A 1 85 ? -13.075 7.920 -3.010 1.00 70.19 85 GLU A N 1
ATOM 677 C CA . GLU A 1 85 ? -12.446 8.965 -3.810 1.00 70.19 85 GLU A CA 1
ATOM 678 C C . GLU A 1 85 ? -11.548 8.448 -4.948 1.00 70.19 85 GLU A C 1
ATOM 680 O O . GLU A 1 85 ? -11.271 9.185 -5.902 1.00 70.19 85 GLU A O 1
ATOM 685 N N . VAL A 1 86 ? -11.017 7.228 -4.828 1.00 65.06 86 VAL A N 1
ATOM 686 C CA . VAL A 1 86 ? -10.267 6.565 -5.902 1.00 65.06 86 VAL A CA 1
ATOM 687 C C . VAL A 1 86 ? -11.232 6.005 -6.952 1.00 65.06 86 VAL A C 1
ATOM 689 O O . VAL A 1 86 ? -10.938 6.131 -8.137 1.00 65.06 86 VAL A O 1
ATOM 692 N N . GLU A 1 87 ? -12.397 5.477 -6.559 1.00 61.25 87 GLU A N 1
ATOM 693 C CA . GLU A 1 87 ? -13.433 4.997 -7.495 1.00 61.25 87 GLU A CA 1
ATOM 694 C C . GLU A 1 87 ? -14.032 6.115 -8.365 1.00 61.25 87 GLU A C 1
ATOM 696 O O . GLU A 1 87 ? -14.243 5.932 -9.567 1.00 61.25 87 GLU A O 1
ATOM 701 N N . GLU A 1 88 ? -14.264 7.299 -7.795 1.00 59.41 88 GLU A N 1
ATOM 702 C CA . GLU A 1 88 ? -14.848 8.436 -8.523 1.00 59.41 88 GLU A CA 1
ATOM 703 C C . GLU A 1 88 ? -13.951 8.944 -9.666 1.00 59.41 88 GLU A C 1
ATOM 705 O O . GLU A 1 88 ? -14.448 9.469 -10.662 1.00 59.41 88 GLU A O 1
ATOM 710 N N . LYS A 1 89 ? -12.628 8.758 -9.563 1.00 53.97 89 LYS A N 1
ATOM 711 C CA . LYS A 1 89 ? -11.669 9.193 -10.591 1.00 53.97 89 LYS A CA 1
ATOM 712 C C . LYS A 1 89 ? -11.605 8.276 -11.815 1.00 53.97 89 LYS A C 1
ATOM 714 O O . LYS A 1 89 ? -11.182 8.745 -12.866 1.00 53.97 89 LYS A O 1
ATOM 719 N N . ASP A 1 90 ? -12.026 7.018 -11.682 1.00 49.66 90 ASP A N 1
ATOM 720 C CA . ASP A 1 90 ? -12.119 6.051 -12.789 1.00 49.66 90 ASP A CA 1
ATOM 721 C C . ASP A 1 90 ? -13.438 6.207 -13.586 1.00 49.66 90 ASP A C 1
ATOM 723 O O . ASP A 1 90 ? -13.613 5.565 -14.621 1.00 49.66 90 ASP A O 1
ATOM 727 N N . SER A 1 91 ? -14.371 7.045 -13.110 1.00 46.41 91 SER A N 1
ATOM 728 C CA . SER A 1 91 ? -15.742 7.167 -13.637 1.00 46.41 91 SER A CA 1
ATOM 729 C C . SER A 1 91 ? -16.001 8.428 -14.483 1.00 46.41 91 SER A C 1
ATOM 731 O O . SER A 1 91 ? -17.161 8.718 -14.787 1.00 46.41 91 SER A O 1
ATOM 733 N N . LEU A 1 92 ? -14.960 9.183 -14.860 1.00 41.16 92 LEU A N 1
ATOM 734 C CA . LEU A 1 92 ? -15.054 10.435 -15.634 1.00 41.16 92 LEU A CA 1
ATOM 735 C C . LEU A 1 92 ? -14.226 10.403 -16.921 1.00 41.16 92 LEU A C 1
ATOM 737 O O . LEU A 1 92 ? -13.047 9.990 -16.859 1.00 41.16 92 LEU A O 1
#

pLDDT: mean 89.6, std 13.08, range [41.16, 97.88]

Sequence (92 aa):
MTAWNSKLTELKKILVELYSDKEDGVVMVDMAGIPKGFVAFNNKSNINWHNILLEANKRDRVKNIVQIAADDFPEITELKSLFKEVEEKDSL

Foldseek 3Di:
DQDDDPLLVVVLVVCCVVPVALVVLVVLCVQLVHPCVQQDGDGGSSNRSVRSSVSCSVVVSNLVSLVVVCVVCVVPVVSVVSNVVSVVVVVD

Radius of gyration: 12.1 Å; chains: 1; bounding box: 30×24×29 Å